Protein AF-A0AAU4KCE9-F1 (afdb_monomer_lite)

Radius of gyration: 29.29 Å; chains: 1; bounding box: 56×35×70 Å

pLDDT: mean 81.63, std 15.61, range [40.91, 97.0]

Sequen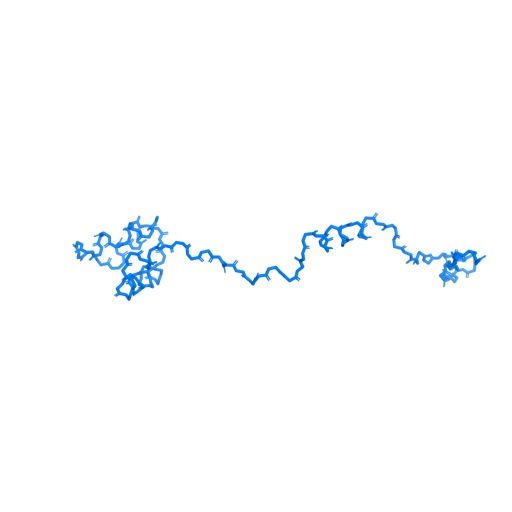ce (94 aa):
MRARIVEPSRAGRQVPAIADEVGCSRKTVRRRLHRFNRSGLEGLEDLGGQGGKRRITEAERSRIIALVKQVPPGRLEVQPGGDLWAAAESGPAA

Structure (mmCIF, N/CA/C/O backbone):
data_AF-A0AAU4KCE9-F1
#
_entry.id   AF-A0AAU4KCE9-F1
#
loop_
_atom_site.group_PDB
_atom_site.id
_atom_site.type_symbol
_atom_site.label_atom_id
_atom_site.label_alt_id
_atom_site.label_comp_id
_atom_site.label_asym_id
_atom_site.label_entity_id
_atom_site.label_seq_id
_atom_site.pdbx_PDB_ins_code
_atom_site.Cartn_x
_atom_site.Cartn_y
_atom_site.Cartn_z
_atom_site.occupancy
_atom_site.B_iso_or_equiv
_atom_site.auth_seq_id
_atom_site.auth_comp_id
_atom_site.auth_asym_id
_atom_site.auth_atom_id
_atom_site.pdbx_PDB_model_num
ATOM 1 N N . MET A 1 1 ? -9.719 3.569 0.773 1.00 60.38 1 MET A N 1
ATOM 2 C CA . MET A 1 1 ? -9.767 2.221 1.404 1.00 60.38 1 MET A CA 1
ATOM 3 C C . MET A 1 1 ? -9.206 2.181 2.833 1.00 60.38 1 MET A C 1
ATOM 5 O O . MET A 1 1 ? -9.755 1.458 3.648 1.00 60.38 1 MET A O 1
ATOM 9 N N . ARG A 1 2 ? -8.116 2.895 3.167 1.00 66.88 2 ARG A N 1
ATOM 10 C CA . ARG A 1 2 ? -7.454 2.785 4.488 1.00 66.88 2 ARG A CA 1
ATOM 11 C C . ARG A 1 2 ? -8.264 3.387 5.647 1.00 66.88 2 ARG A C 1
ATOM 13 O O . ARG A 1 2 ? -8.399 2.723 6.665 1.00 66.88 2 ARG A O 1
ATOM 20 N N . ALA A 1 3 ? -8.904 4.542 5.443 1.00 76.75 3 ALA A N 1
ATOM 21 C CA . ALA A 1 3 ? -9.833 5.128 6.419 1.00 76.75 3 ALA A CA 1
ATOM 22 C C . ALA A 1 3 ? -11.052 4.226 6.718 1.00 76.75 3 ALA A C 1
ATOM 24 O O . ALA A 1 3 ? -11.484 4.134 7.861 1.00 76.75 3 ALA A O 1
ATOM 25 N N . ARG A 1 4 ? -11.531 3.460 5.721 1.00 85.56 4 ARG A N 1
ATOM 26 C CA . ARG A 1 4 ? -12.658 2.514 5.873 1.00 85.56 4 ARG A CA 1
ATOM 27 C C . ARG A 1 4 ? -12.371 1.351 6.835 1.00 85.56 4 ARG A C 1
ATOM 29 O O . ARG A 1 4 ? -13.294 0.653 7.215 1.00 85.56 4 ARG A O 1
ATOM 36 N N . ILE A 1 5 ? -11.109 1.127 7.212 1.00 92.00 5 ILE A N 1
ATOM 37 C CA . ILE A 1 5 ? -10.714 0.104 8.194 1.00 92.00 5 ILE A CA 1
ATOM 38 C C . ILE A 1 5 ? -10.635 0.685 9.612 1.00 92.00 5 ILE A C 1
ATOM 40 O O . ILE A 1 5 ? -10.946 -0.013 10.575 1.00 92.00 5 ILE A O 1
ATOM 44 N N . VAL A 1 6 ? -10.216 1.946 9.747 1.00 91.06 6 VAL A N 1
ATOM 45 C CA . VAL A 1 6 ? -10.015 2.589 11.054 1.00 91.06 6 VAL A CA 1
ATOM 46 C C . VAL A 1 6 ? -11.350 2.924 11.711 1.00 91.06 6 VAL A C 1
ATOM 48 O O . VAL A 1 6 ? -11.521 2.633 12.890 1.00 91.06 6 VAL A O 1
ATOM 51 N N . GLU A 1 7 ? -12.311 3.456 10.950 1.00 92.00 7 GLU A N 1
ATOM 52 C CA . GLU A 1 7 ? -13.603 3.889 11.501 1.00 92.00 7 GLU A CA 1
ATOM 53 C C . GLU A 1 7 ? -14.385 2.738 12.175 1.00 92.00 7 GLU A C 1
ATOM 55 O O . GLU A 1 7 ? -14.708 2.848 13.360 1.00 92.00 7 GLU A O 1
ATOM 60 N N . PRO A 1 8 ? -14.590 1.567 11.529 1.00 92.19 8 PRO A N 1
ATOM 61 C CA . PRO A 1 8 ? -15.233 0.422 12.178 1.00 92.19 8 PRO A CA 1
ATOM 62 C C . PRO A 1 8 ? -14.459 -0.106 13.389 1.00 92.19 8 PRO A C 1
ATOM 64 O O . PRO A 1 8 ? -15.063 -0.557 14.359 1.00 92.19 8 PRO A O 1
ATOM 67 N N . SER A 1 9 ? -13.124 -0.060 13.337 1.00 92.50 9 SER A N 1
ATOM 68 C CA . SER A 1 9 ? -12.276 -0.507 14.442 1.00 92.50 9 SER A CA 1
ATOM 69 C C . SER A 1 9 ? -12.406 0.411 15.655 1.00 92.50 9 SER A C 1
ATOM 71 O O . SER A 1 9 ? -12.398 -0.082 16.779 1.00 92.50 9 SER A O 1
ATOM 73 N N . ARG A 1 10 ? -12.541 1.727 15.445 1.00 90.44 10 ARG A N 1
ATOM 74 C CA . ARG A 1 10 ? -12.793 2.699 16.517 1.00 90.44 10 ARG A CA 1
ATOM 75 C C . ARG A 1 10 ? -14.171 2.494 17.144 1.00 90.44 10 ARG A C 1
ATOM 77 O O . ARG A 1 10 ? -14.310 2.633 18.352 1.00 90.44 10 ARG A O 1
ATOM 84 N N . ALA A 1 11 ? -15.150 2.080 16.341 1.00 93.56 11 ALA A N 1
ATOM 85 C CA . ALA A 1 11 ? -16.473 1.659 16.799 1.00 93.56 11 ALA A CA 1
ATOM 86 C C . ALA A 1 11 ? -16.496 0.256 17.456 1.00 93.56 11 ALA A C 1
ATOM 88 O O . ALA A 1 11 ? -17.569 -0.272 17.733 1.00 93.56 11 ALA A O 1
ATOM 89 N N . GLY A 1 12 ? -15.337 -0.376 17.687 1.00 94.69 12 GLY A N 1
ATOM 90 C CA . GLY A 1 12 ? -15.227 -1.658 18.392 1.00 94.69 12 GLY A CA 1
ATOM 91 C C . GLY A 1 12 ? -15.487 -2.905 17.538 1.00 94.69 12 GLY A C 1
ATOM 92 O O . GLY A 1 12 ? -15.564 -4.009 18.079 1.00 94.69 12 GLY A O 1
ATOM 93 N N . ARG A 1 13 ? -15.607 -2.783 16.208 1.00 96.00 13 ARG A N 1
ATOM 94 C CA . ARG A 1 13 ? -15.818 -3.952 15.339 1.00 96.00 13 ARG A CA 1
ATOM 95 C C . ARG A 1 13 ? -14.569 -4.832 15.266 1.00 96.00 13 ARG A C 1
ATOM 97 O O . ARG A 1 13 ? -13.437 -4.352 15.226 1.00 96.00 13 ARG A O 1
ATOM 104 N N . GLN A 1 14 ? -14.779 -6.149 15.218 1.00 96.44 14 GLN A N 1
ATOM 105 C CA . GLN A 1 14 ? -13.680 -7.111 15.160 1.00 96.44 14 GLN A CA 1
ATOM 106 C C . GLN A 1 14 ? -13.047 -7.187 13.764 1.00 96.44 14 GLN A C 1
ATOM 108 O O . GLN A 1 14 ? -13.716 -7.071 12.739 1.00 96.44 14 GLN A O 1
ATOM 113 N N . VAL A 1 15 ? -11.745 -7.486 13.727 1.00 95.69 15 VAL A N 1
ATOM 114 C CA . VAL A 1 15 ? -10.945 -7.605 12.494 1.00 95.69 15 VAL A CA 1
ATOM 115 C C . VAL A 1 15 ? -11.561 -8.515 11.416 1.00 95.69 15 VAL A C 1
ATOM 117 O O . VAL A 1 15 ? -11.474 -8.130 10.252 1.00 95.69 15 VAL A O 1
ATOM 120 N N . PRO A 1 16 ? -12.148 -9.693 11.725 1.00 97.00 16 PRO A N 1
ATOM 121 C CA . PRO A 1 16 ? -12.798 -10.521 10.708 1.00 97.00 16 PRO A CA 1
ATOM 122 C C . PRO A 1 16 ? -13.959 -9.800 10.014 1.00 97.00 16 PRO A C 1
ATOM 124 O O . PRO A 1 16 ? -13.945 -9.701 8.796 1.00 97.00 16 PRO A O 1
ATOM 127 N N . ALA A 1 17 ? -14.872 -9.192 10.776 1.00 96.25 17 ALA A N 1
ATOM 128 C CA . ALA A 1 17 ? -16.012 -8.464 10.218 1.00 96.25 17 ALA A CA 1
ATOM 129 C C . ALA A 1 17 ? -15.573 -7.286 9.332 1.00 96.25 17 ALA A C 1
ATOM 131 O O . ALA A 1 17 ? -16.107 -7.083 8.247 1.00 96.25 17 ALA A O 1
ATOM 132 N N . ILE A 1 18 ? -14.546 -6.543 9.759 1.00 95.69 18 ILE A N 1
ATOM 133 C CA . ILE A 1 18 ? -13.985 -5.433 8.972 1.00 95.69 18 ILE A CA 1
ATOM 134 C C . ILE A 1 18 ? -13.340 -5.943 7.676 1.00 95.69 18 ILE A C 1
ATOM 136 O O . ILE A 1 18 ? -13.423 -5.294 6.635 1.00 95.69 18 ILE A O 1
ATOM 140 N N . ALA A 1 19 ? -12.659 -7.089 7.735 1.00 96.12 19 ALA A N 1
ATOM 141 C CA . ALA A 1 19 ? -12.018 -7.702 6.577 1.00 96.12 19 ALA A CA 1
ATOM 142 C C . ALA A 1 19 ? -13.050 -8.111 5.517 1.00 96.12 19 ALA A C 1
ATOM 144 O O . ALA A 1 19 ? -12.845 -7.811 4.339 1.00 96.12 19 ALA A O 1
ATOM 145 N N . ASP A 1 20 ? -14.153 -8.717 5.957 1.00 96.12 20 ASP A N 1
ATOM 146 C CA . ASP A 1 20 ? -15.250 -9.157 5.095 1.00 96.12 20 ASP A CA 1
ATOM 147 C C . ASP A 1 20 ? -15.977 -7.949 4.470 1.00 96.12 20 ASP A C 1
ATOM 149 O O . ASP A 1 20 ? -16.165 -7.909 3.257 1.00 96.12 20 ASP A O 1
ATOM 153 N N . GLU A 1 21 ? -16.269 -6.903 5.255 1.00 94.12 21 GLU A N 1
ATOM 154 C CA . GLU A 1 21 ? -16.905 -5.662 4.772 1.00 94.12 21 GLU A CA 1
ATOM 155 C C . GLU A 1 21 ? -16.045 -4.903 3.750 1.00 94.12 21 GLU A C 1
ATOM 157 O O . GLU A 1 21 ? -16.545 -4.376 2.757 1.00 94.12 21 GLU A O 1
ATOM 162 N N . VAL A 1 22 ? -14.732 -4.824 3.982 1.00 91.50 22 VAL A N 1
ATOM 163 C CA . VAL A 1 22 ? -13.807 -4.074 3.116 1.00 91.50 22 VAL A CA 1
ATOM 164 C C . VAL A 1 22 ? -13.310 -4.924 1.932 1.00 91.50 22 VAL A C 1
ATOM 166 O O . VAL A 1 22 ? -12.669 -4.387 1.025 1.00 91.50 22 VAL A O 1
ATOM 169 N N . GLY A 1 23 ? -13.583 -6.233 1.924 1.00 93.81 23 GLY A N 1
ATOM 170 C CA . GLY A 1 23 ? -13.131 -7.158 0.883 1.00 93.81 23 GLY A CA 1
ATOM 171 C C . GLY A 1 23 ? -11.610 -7.331 0.861 1.00 93.81 23 GLY A C 1
ATOM 172 O O . GLY A 1 23 ? -10.983 -7.303 -0.197 1.00 93.81 23 GLY A O 1
ATOM 173 N N . CYS A 1 24 ? -10.968 -7.438 2.029 1.00 92.19 24 CYS A N 1
ATOM 174 C CA . CYS A 1 24 ? -9.515 -7.595 2.118 1.00 92.19 24 CYS A CA 1
ATOM 175 C C . CYS A 1 24 ? -9.098 -8.619 3.174 1.00 92.19 24 CYS A C 1
ATOM 177 O O . CYS A 1 24 ? -9.869 -8.989 4.045 1.00 92.19 24 CYS A O 1
ATOM 179 N N . SER A 1 25 ? -7.844 -9.080 3.135 1.00 94.88 25 SER A N 1
ATOM 180 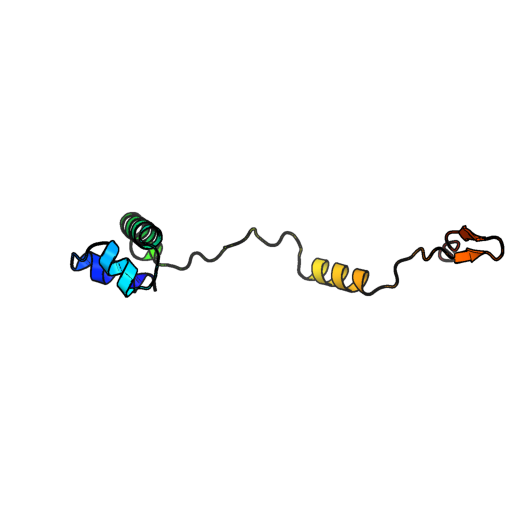C CA . SER A 1 25 ? -7.386 -10.062 4.125 1.00 94.88 25 SER A CA 1
ATOM 181 C C . SER A 1 25 ? -7.350 -9.486 5.552 1.00 94.88 25 SER A C 1
ATOM 183 O O . SER A 1 25 ? -6.926 -8.346 5.775 1.00 94.88 25 SER A O 1
ATOM 185 N N . ARG A 1 26 ? -7.653 -10.323 6.554 1.00 96.44 26 ARG A N 1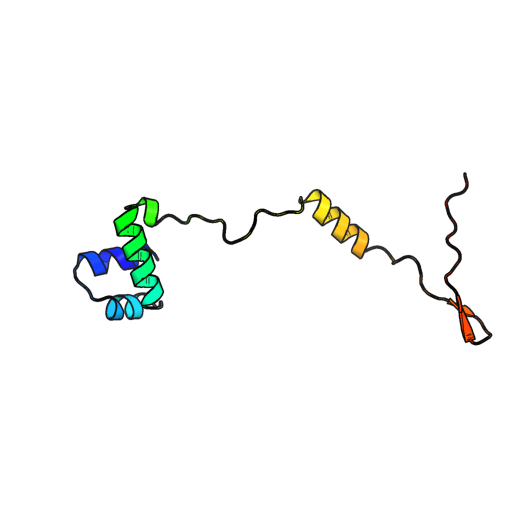
ATOM 186 C CA . ARG A 1 26 ? -7.495 -9.994 7.990 1.00 96.44 26 ARG A CA 1
ATOM 187 C C . ARG A 1 26 ? -6.082 -9.493 8.324 1.00 96.44 26 ARG A C 1
ATOM 189 O O . ARG A 1 26 ? -5.902 -8.617 9.167 1.00 96.44 26 ARG A O 1
ATOM 196 N N . LYS A 1 27 ? -5.062 -10.018 7.633 1.00 96.62 27 LYS A N 1
ATOM 197 C CA . LYS A 1 27 ? -3.659 -9.588 7.762 1.00 96.62 27 LYS A CA 1
ATOM 198 C C . LYS A 1 27 ? -3.470 -8.134 7.321 1.00 96.62 27 LYS A C 1
ATOM 200 O O . LYS A 1 27 ? -2.758 -7.384 7.988 1.00 96.62 27 LYS A O 1
ATOM 205 N N . THR A 1 28 ? -4.117 -7.727 6.230 1.00 93.44 28 THR A N 1
ATOM 206 C CA . THR A 1 28 ? -4.102 -6.344 5.733 1.00 93.44 28 THR A CA 1
ATOM 207 C C . THR A 1 28 ? -4.747 -5.394 6.735 1.00 93.44 28 THR A C 1
ATOM 209 O O . THR A 1 28 ? -4.170 -4.345 7.018 1.00 93.44 28 THR A O 1
ATOM 212 N N . VAL A 1 29 ? -5.891 -5.779 7.311 1.00 94.75 29 VAL A N 1
ATOM 213 C CA . VAL A 1 29 ? -6.569 -5.007 8.364 1.00 94.75 29 VAL A CA 1
ATOM 214 C C . VAL A 1 29 ? -5.637 -4.788 9.558 1.00 94.75 29 VAL A C 1
ATOM 216 O O . VAL A 1 29 ? -5.351 -3.642 9.895 1.00 94.75 29 VAL A O 1
ATOM 219 N N . ARG A 1 30 ? -5.060 -5.859 10.127 1.00 95.38 30 ARG A N 1
ATOM 220 C CA . ARG A 1 30 ? -4.128 -5.760 11.271 1.00 95.38 30 ARG A CA 1
ATOM 221 C C . ARG A 1 30 ? -2.926 -4.864 10.979 1.00 95.38 30 ARG A C 1
ATOM 223 O O . ARG A 1 30 ? -2.598 -4.003 11.787 1.00 95.38 30 ARG A O 1
ATOM 230 N N . ARG A 1 31 ? -2.281 -5.031 9.818 1.00 93.75 31 ARG A N 1
ATOM 231 C CA . ARG A 1 31 ? -1.130 -4.197 9.421 1.00 93.75 31 ARG A CA 1
ATOM 232 C C . ARG A 1 31 ? -1.498 -2.720 9.325 1.00 93.75 31 ARG A C 1
ATOM 234 O O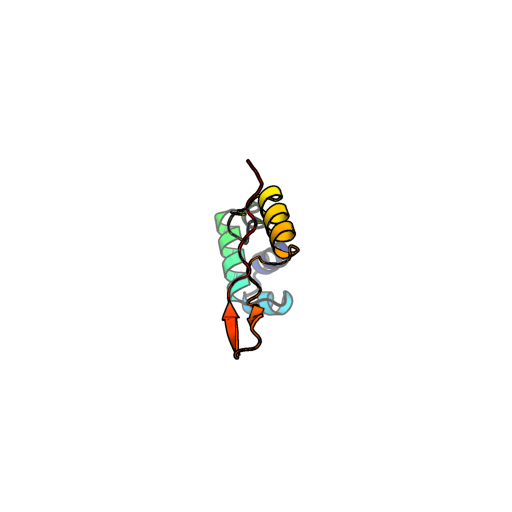 . ARG A 1 31 ? -0.711 -1.877 9.741 1.00 93.75 31 ARG A O 1
ATOM 241 N N . ARG A 1 32 ? -2.671 -2.407 8.767 1.00 91.56 32 ARG A N 1
ATOM 242 C CA . ARG A 1 32 ? -3.142 -1.023 8.630 1.00 91.56 32 ARG A CA 1
ATOM 243 C C . ARG A 1 32 ? -3.477 -0.405 9.982 1.00 91.56 32 ARG A C 1
ATOM 245 O O . ARG A 1 32 ? -3.035 0.709 10.228 1.00 91.56 32 ARG A O 1
ATOM 252 N N . LEU A 1 33 ? -4.163 -1.135 10.864 1.00 94.06 33 LEU A N 1
ATOM 253 C CA . LEU A 1 33 ? -4.441 -0.671 12.227 1.00 94.06 33 LEU A CA 1
ATOM 254 C C . LEU A 1 33 ? -3.152 -0.447 13.021 1.00 94.06 33 LEU A C 1
ATOM 256 O O . LEU A 1 33 ? -2.990 0.595 13.637 1.00 94.06 33 LEU A O 1
ATOM 260 N N . HIS A 1 34 ? -2.192 -1.371 12.944 1.00 94.50 34 HIS A N 1
ATOM 261 C CA . HIS A 1 34 ? -0.907 -1.202 13.621 1.00 94.50 34 HIS A CA 1
ATOM 262 C C . HIS A 1 34 ? -0.134 0.020 13.103 1.00 94.50 34 HIS A C 1
ATOM 264 O O . HIS A 1 34 ? 0.423 0.781 13.889 1.00 94.50 34 HIS A O 1
ATOM 270 N N . ARG A 1 35 ? -0.140 0.247 11.783 1.00 92.31 35 ARG A N 1
ATOM 271 C CA . ARG A 1 35 ? 0.464 1.440 11.181 1.00 92.31 35 ARG A CA 1
ATOM 272 C C . ARG A 1 35 ? -0.229 2.725 11.645 1.00 92.31 35 ARG A C 1
ATOM 274 O O . ARG A 1 35 ? 0.463 3.670 12.001 1.00 92.31 35 ARG A O 1
ATOM 281 N N . PHE A 1 36 ? -1.560 2.749 11.666 1.00 92.25 36 PHE A N 1
ATOM 282 C CA . PHE A 1 36 ? -2.327 3.886 12.175 1.00 92.25 36 PHE A CA 1
ATOM 283 C C . PHE A 1 36 ? -2.027 4.151 13.655 1.00 92.25 36 PHE A C 1
ATOM 285 O O . PHE A 1 36 ? -1.742 5.279 14.025 1.00 92.25 36 PHE A O 1
ATOM 292 N N . ASN A 1 37 ? -1.984 3.118 14.496 1.00 92.94 37 ASN A N 1
ATOM 293 C CA . ASN A 1 37 ? -1.663 3.283 15.916 1.00 92.94 37 ASN A CA 1
ATOM 294 C C . ASN A 1 37 ? -0.238 3.812 16.141 1.00 92.94 37 ASN A C 1
ATOM 296 O O . ASN A 1 37 ? 0.008 4.501 17.123 1.00 92.94 37 ASN A O 1
ATOM 300 N N . ARG A 1 38 ? 0.700 3.490 15.242 1.00 94.75 38 ARG A N 1
ATOM 301 C CA . ARG A 1 38 ? 2.090 3.954 15.317 1.00 94.75 38 ARG A CA 1
ATOM 302 C C . ARG A 1 38 ? 2.282 5.385 14.800 1.00 94.75 38 ARG A C 1
ATOM 304 O O . ARG A 1 38 ? 3.100 6.105 15.356 1.00 94.75 38 ARG A O 1
ATOM 311 N N . SER A 1 39 ? 1.597 5.762 13.722 1.00 92.12 39 SER A N 1
ATOM 312 C CA . SER A 1 39 ? 1.893 6.985 12.949 1.00 92.12 39 SER A CA 1
ATOM 313 C C . SER A 1 39 ? 0.683 7.909 12.760 1.00 92.12 39 SER A C 1
ATOM 315 O O . SER A 1 39 ? 0.755 8.883 12.022 1.00 92.12 39 SER A O 1
ATOM 317 N N . GLY A 1 40 ? -0.460 7.604 13.374 1.00 91.00 40 GLY A N 1
ATOM 318 C CA . GLY A 1 40 ? -1.694 8.374 13.230 1.00 91.00 40 GLY A CA 1
ATOM 319 C C . GLY A 1 40 ? -2.151 8.500 11.775 1.00 91.00 40 GLY A C 1
ATOM 320 O O . GLY A 1 40 ? -2.149 7.528 11.012 1.00 91.00 40 GLY A O 1
ATOM 321 N N . LEU A 1 41 ? -2.546 9.717 11.392 1.00 89.00 41 LEU A N 1
ATOM 322 C CA . LEU A 1 41 ? -3.035 10.039 10.047 1.00 89.00 41 LEU A CA 1
ATOM 323 C C . LEU A 1 41 ? -1.972 9.835 8.959 1.00 89.00 41 LEU A C 1
ATOM 325 O O . LEU A 1 41 ? -2.315 9.330 7.892 1.00 89.00 41 LEU A O 1
ATOM 329 N N . GLU A 1 42 ? -0.697 10.107 9.247 1.00 86.50 42 GLU A N 1
ATOM 330 C CA . GLU A 1 42 ? 0.426 9.844 8.329 1.00 86.50 42 GLU A CA 1
ATOM 331 C C . GLU A 1 42 ? 0.503 8.347 7.971 1.00 86.50 42 GLU A C 1
ATOM 333 O O . GLU A 1 42 ? 0.771 7.944 6.840 1.00 86.50 42 GLU A O 1
ATOM 338 N N . GLY A 1 43 ? 0.125 7.479 8.916 1.00 86.56 43 GLY A N 1
ATOM 339 C CA . GLY A 1 43 ? 0.009 6.039 8.696 1.00 86.56 43 GLY A CA 1
ATOM 340 C C . GLY A 1 43 ? -1.052 5.625 7.663 1.00 86.56 43 GLY A C 1
ATOM 341 O O . GLY A 1 43 ? -1.052 4.470 7.217 1.00 86.56 43 GLY A O 1
ATOM 342 N N . LEU A 1 44 ? -1.958 6.522 7.268 1.00 85.19 44 LEU A N 1
ATOM 343 C CA . LEU A 1 44 ? -2.977 6.273 6.243 1.00 85.19 44 LEU A CA 1
ATOM 344 C C . LEU A 1 44 ? -2.546 6.722 4.846 1.00 85.19 44 LEU A C 1
ATOM 346 O O . LEU A 1 44 ? -3.152 6.272 3.863 1.00 85.19 44 LEU A O 1
ATOM 350 N N . GLU A 1 45 ? -1.504 7.541 4.743 1.00 83.62 45 GLU A N 1
ATOM 351 C CA . GLU A 1 45 ? -1.019 8.069 3.474 1.00 83.62 45 GLU A CA 1
ATOM 352 C C . GLU A 1 45 ? -0.534 6.965 2.537 1.00 83.62 45 GLU A C 1
ATOM 354 O O . GLU A 1 45 ? -0.108 5.873 2.944 1.00 83.62 45 GLU A O 1
ATOM 359 N N . ASP A 1 46 ? -0.661 7.226 1.234 1.00 79.44 46 ASP A N 1
ATOM 360 C CA . ASP A 1 46 ? -0.037 6.384 0.228 1.00 79.44 46 ASP A CA 1
ATOM 361 C C . ASP A 1 46 ? 1.424 6.753 0.098 1.00 79.44 46 ASP A C 1
ATOM 363 O O . ASP A 1 46 ? 1.775 7.705 -0.581 1.00 79.44 46 ASP A O 1
ATOM 367 N N . LEU A 1 47 ? 2.272 5.960 0.753 1.00 71.56 47 LEU A N 1
ATOM 368 C CA . LEU A 1 47 ? 3.719 6.169 0.742 1.00 71.56 47 LEU A CA 1
ATOM 369 C C . LEU A 1 47 ? 4.347 5.999 -0.653 1.00 71.56 47 LEU A C 1
ATOM 371 O O . LEU A 1 47 ? 5.556 6.163 -0.792 1.00 71.56 47 LEU A O 1
ATOM 375 N N . GLY A 1 48 ? 3.554 5.651 -1.677 1.00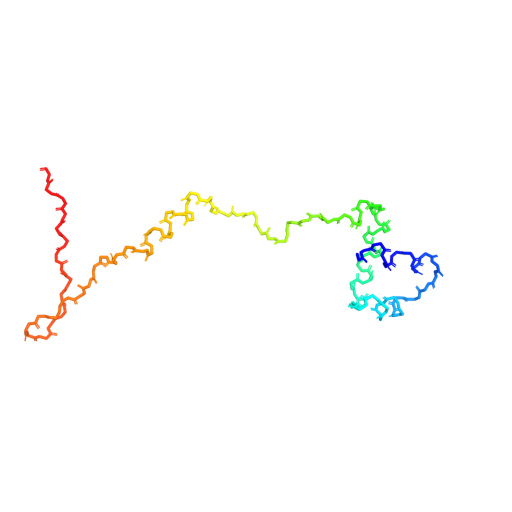 69.81 48 GLY A N 1
ATOM 376 C CA . GLY A 1 48 ? 4.041 5.393 -3.025 1.00 69.81 48 GLY A CA 1
ATOM 377 C C . GLY A 1 48 ? 5.185 4.374 -3.022 1.00 69.81 48 GLY A C 1
ATOM 378 O O . GLY A 1 48 ? 5.329 3.569 -2.101 1.00 69.81 48 GLY A O 1
ATOM 379 N N . GLY A 1 49 ? 6.007 4.384 -4.069 1.00 64.44 49 GLY A N 1
ATOM 380 C CA . GLY A 1 49 ? 7.313 3.717 -4.029 1.00 64.44 49 GLY A CA 1
ATOM 381 C C . GLY A 1 49 ? 7.291 2.186 -3.990 1.00 64.44 49 GLY A C 1
ATOM 382 O O . GLY A 1 49 ? 8.239 1.579 -3.496 1.00 64.44 49 GLY A O 1
ATOM 383 N N . GLN A 1 50 ? 6.248 1.533 -4.514 1.00 63.41 50 GLN A N 1
ATOM 384 C CA . GLN A 1 50 ? 6.305 0.086 -4.741 1.00 63.41 50 GLN A CA 1
ATOM 385 C C . GLN A 1 50 ? 7.200 -0.210 -5.947 1.00 63.41 50 GLN A C 1
ATOM 387 O O . GLN A 1 50 ? 6.741 -0.357 -7.074 1.00 63.41 50 GLN A O 1
ATOM 392 N N . GLY A 1 51 ? 8.504 -0.226 -5.699 1.00 76.50 51 GLY A N 1
ATOM 393 C CA . GLY A 1 51 ? 9.529 -0.518 -6.688 1.00 76.50 51 GLY A CA 1
ATOM 394 C C . GLY A 1 51 ? 10.842 0.163 -6.334 1.00 76.50 51 GLY A C 1
ATOM 395 O O . GLY A 1 51 ? 10.861 1.257 -5.771 1.00 76.50 51 GLY A O 1
ATOM 396 N N . GLY A 1 52 ? 11.958 -0.481 -6.675 1.00 79.69 52 GLY A N 1
ATOM 397 C CA . GLY A 1 52 ? 13.246 0.203 -6.661 1.00 79.69 52 GLY A CA 1
ATOM 398 C C . GLY A 1 52 ? 13.188 1.435 -7.566 1.00 79.69 52 GLY A C 1
ATOM 399 O O . GLY A 1 52 ? 12.523 1.415 -8.606 1.00 79.69 52 GLY A O 1
ATOM 400 N N . LYS A 1 53 ? 13.886 2.510 -7.178 1.00 82.19 53 LYS A N 1
ATOM 401 C CA . LYS A 1 53 ? 14.075 3.668 -8.064 1.00 82.19 53 LYS A CA 1
ATOM 402 C C . LYS A 1 53 ? 14.588 3.163 -9.415 1.00 82.19 53 LYS A C 1
ATOM 404 O O . LYS A 1 53 ? 15.424 2.256 -9.455 1.00 82.19 53 LYS A O 1
ATOM 409 N N . ARG A 1 54 ? 14.072 3.721 -10.515 1.00 82.56 54 ARG A N 1
ATOM 410 C CA . ARG A 1 54 ? 14.503 3.333 -11.865 1.00 82.56 54 ARG A CA 1
ATOM 411 C C . ARG A 1 54 ? 16.029 3.436 -11.945 1.00 82.56 54 ARG A C 1
ATOM 413 O O . ARG A 1 54 ? 16.584 4.489 -11.649 1.00 82.56 54 ARG A O 1
ATOM 420 N N . ARG A 1 55 ? 16.688 2.333 -12.315 1.00 90.94 55 ARG A N 1
ATOM 421 C CA . ARG A 1 55 ? 18.149 2.297 -12.512 1.00 90.94 55 ARG A CA 1
ATOM 422 C C . ARG A 1 55 ? 18.560 2.914 -13.845 1.00 90.94 55 ARG A C 1
ATOM 424 O O . ARG A 1 55 ? 19.671 3.405 -13.949 1.00 90.94 55 ARG A O 1
ATOM 431 N N . ILE A 1 56 ? 17.658 2.874 -14.825 1.00 92.06 56 ILE A N 1
ATOM 432 C CA . ILE A 1 56 ? 17.841 3.482 -16.140 1.00 92.06 56 ILE A CA 1
ATOM 433 C C . ILE A 1 56 ? 17.002 4.752 -16.248 1.00 92.06 56 ILE A C 1
ATOM 435 O O . ILE A 1 56 ? 15.832 4.793 -15.850 1.00 92.06 56 ILE A O 1
ATOM 439 N N . THR A 1 57 ? 17.616 5.785 -16.799 1.00 93.38 57 THR A N 1
ATOM 440 C CA . THR A 1 57 ? 16.970 7.028 -17.208 1.00 93.38 57 THR A CA 1
ATOM 441 C C . THR A 1 57 ? 16.056 6.791 -18.413 1.00 93.38 57 THR A C 1
ATOM 443 O O . THR A 1 57 ? 16.174 5.794 -19.133 1.00 93.38 57 THR A O 1
ATOM 446 N N . GLU A 1 58 ? 15.146 7.729 -18.682 1.00 93.62 58 GLU A N 1
ATOM 447 C CA . GLU A 1 58 ? 14.291 7.648 -19.876 1.00 93.62 58 GLU A CA 1
ATOM 448 C C . GLU A 1 58 ? 15.114 7.745 -21.177 1.00 93.62 58 GLU A C 1
ATOM 450 O O . GLU A 1 58 ? 14.791 7.096 -22.173 1.00 93.62 58 GLU A O 1
ATOM 455 N N . ALA A 1 59 ? 16.230 8.482 -21.155 1.00 93.50 59 ALA A N 1
ATOM 456 C CA . ALA A 1 59 ? 17.162 8.572 -22.278 1.00 93.50 59 ALA A CA 1
ATOM 457 C C . ALA A 1 59 ? 17.851 7.226 -22.571 1.00 93.50 59 ALA A C 1
ATOM 459 O O . ALA A 1 59 ? 17.963 6.817 -23.725 1.00 93.50 59 ALA A O 1
ATOM 460 N N . GLU A 1 60 ? 18.288 6.499 -21.540 1.00 95.38 60 GLU A N 1
ATOM 461 C CA . GLU A 1 60 ? 18.850 5.146 -21.687 1.00 95.38 60 GLU A CA 1
ATOM 462 C C . GLU A 1 60 ? 17.810 4.149 -22.179 1.00 95.38 60 GLU A C 1
ATOM 464 O O . GLU A 1 60 ? 18.082 3.381 -23.099 1.00 95.38 60 GLU A O 1
ATOM 469 N N . ARG A 1 61 ? 16.593 4.205 -21.633 1.00 94.50 61 ARG A N 1
ATOM 470 C CA . ARG A 1 61 ? 15.477 3.387 -22.112 1.00 94.50 61 ARG A CA 1
ATOM 471 C C . ARG A 1 61 ? 15.206 3.627 -23.599 1.00 94.50 61 ARG A C 1
ATOM 473 O O . ARG A 1 61 ? 15.036 2.669 -24.350 1.00 94.50 61 ARG A O 1
ATOM 480 N N . SER A 1 62 ? 15.214 4.886 -24.030 1.00 94.12 62 SER A N 1
ATOM 481 C CA . SER A 1 62 ? 15.011 5.260 -25.433 1.00 94.12 62 SER A CA 1
ATOM 482 C C . SER A 1 62 ? 16.132 4.732 -26.334 1.00 94.12 62 SER A C 1
ATOM 484 O O . SER A 1 62 ? 15.849 4.204 -27.408 1.00 94.12 62 SER A O 1
ATOM 486 N N . ARG A 1 63 ? 17.390 4.784 -25.871 1.00 94.69 63 ARG A N 1
ATOM 487 C CA . ARG A 1 63 ? 18.541 4.186 -26.571 1.00 94.69 63 ARG A CA 1
ATOM 488 C C . ARG A 1 63 ? 18.414 2.670 -26.713 1.00 94.69 63 ARG A C 1
ATOM 490 O O . ARG A 1 63 ? 18.636 2.157 -27.803 1.00 94.69 63 ARG A O 1
ATOM 497 N N . ILE A 1 64 ? 18.003 1.965 -25.658 1.00 92.31 64 ILE A N 1
ATOM 498 C CA . ILE A 1 64 ? 17.775 0.510 -25.707 1.00 92.31 64 ILE A CA 1
ATOM 499 C C . ILE A 1 64 ? 16.677 0.176 -26.722 1.00 92.31 64 ILE A C 1
ATOM 501 O O . ILE A 1 64 ? 16.854 -0.715 -27.545 1.00 92.31 64 ILE A O 1
ATOM 505 N N . ILE A 1 65 ? 15.560 0.911 -26.710 1.00 93.94 65 ILE A N 1
ATOM 506 C CA . ILE A 1 65 ? 14.470 0.705 -27.676 1.00 93.94 65 ILE A CA 1
ATOM 507 C C . ILE A 1 65 ? 14.957 0.944 -29.111 1.00 93.94 65 ILE A C 1
ATOM 509 O O . ILE A 1 65 ? 14.602 0.177 -30.003 1.00 93.94 65 ILE A O 1
ATOM 513 N N . ALA A 1 66 ? 15.762 1.984 -29.345 1.00 93.31 66 ALA A N 1
ATOM 514 C CA . ALA A 1 66 ? 16.335 2.257 -30.659 1.00 93.31 66 ALA A CA 1
ATOM 515 C C . ALA A 1 66 ? 17.285 1.138 -31.114 1.00 93.31 66 ALA A C 1
ATOM 517 O O . ALA A 1 66 ? 17.179 0.702 -32.255 1.00 93.31 66 ALA A O 1
ATOM 518 N N . LEU A 1 67 ? 18.143 0.633 -30.221 1.00 89.12 67 LEU A N 1
ATOM 519 C CA . LEU A 1 67 ? 19.054 -0.480 -30.502 1.00 89.12 67 LEU A CA 1
ATOM 520 C C . LEU A 1 67 ? 18.292 -1.757 -30.878 1.00 89.12 67 LEU A C 1
ATOM 522 O O . LEU A 1 67 ? 18.613 -2.391 -31.873 1.00 89.12 67 LEU A O 1
ATOM 526 N N . VAL A 1 68 ? 17.239 -2.101 -30.132 1.00 90.06 68 VAL A N 1
ATOM 527 C CA . VAL A 1 68 ? 16.400 -3.281 -30.416 1.00 90.06 68 VAL A CA 1
ATOM 528 C C . VAL A 1 68 ? 15.701 -3.180 -31.777 1.00 90.06 68 VAL A C 1
ATOM 530 O O . VAL A 1 68 ? 15.402 -4.199 -32.392 1.00 90.06 68 VAL A O 1
ATOM 533 N N . LYS A 1 69 ? 15.431 -1.963 -32.260 1.00 89.50 69 LYS A N 1
ATOM 534 C CA . LYS A 1 69 ? 14.827 -1.735 -33.581 1.00 89.50 69 LYS A CA 1
ATOM 535 C C . LYS A 1 69 ? 15.825 -1.818 -34.740 1.00 89.50 69 LYS A C 1
ATOM 537 O O . LYS A 1 69 ? 15.385 -1.807 -35.887 1.00 89.50 69 LYS A O 1
ATOM 542 N N . GLN A 1 70 ? 17.130 -1.851 -34.478 1.00 84.44 70 GLN A N 1
ATOM 543 C CA . GLN A 1 70 ? 18.142 -1.982 -35.526 1.00 84.44 70 GLN A CA 1
ATOM 544 C C . GLN A 1 70 ? 18.282 -3.443 -35.961 1.00 84.44 70 GLN A C 1
ATOM 546 O O . GLN A 1 70 ? 18.016 -4.366 -35.191 1.00 84.44 70 GLN A O 1
ATOM 551 N N . VAL A 1 71 ? 18.702 -3.655 -37.211 1.00 77.06 71 VAL A N 1
ATOM 552 C CA . VAL A 1 71 ? 19.066 -4.993 -37.687 1.00 77.06 71 VAL A CA 1
ATOM 553 C C . VAL A 1 71 ? 20.324 -5.416 -36.927 1.00 77.06 71 VAL A C 1
ATOM 555 O O . VAL A 1 71 ? 21.313 -4.682 -36.979 1.00 77.06 71 VAL A O 1
ATOM 558 N N . PRO A 1 72 ? 20.306 -6.546 -36.199 1.00 74.75 72 PRO A N 1
ATOM 559 C CA . PRO A 1 72 ? 21.478 -6.987 -35.465 1.00 74.75 72 PRO A CA 1
ATOM 560 C C . PRO A 1 72 ? 22.619 -7.257 -36.455 1.00 74.75 72 PRO A C 1
ATOM 562 O O . PRO A 1 72 ? 22.396 -7.956 -37.452 1.00 74.75 72 PRO A O 1
ATOM 565 N N . PRO A 1 73 ? 23.824 -6.717 -36.214 1.00 69.94 73 PRO A N 1
ATOM 566 C CA . PRO A 1 73 ? 24.985 -7.101 -36.998 1.00 69.94 73 PRO A CA 1
ATOM 567 C C . PRO A 1 73 ? 25.267 -8.595 -36.778 1.00 69.94 73 PRO A C 1
ATOM 569 O O . PRO A 1 73 ? 25.125 -9.105 -35.665 1.00 69.94 73 PRO A O 1
ATOM 572 N N . GLY A 1 74 ? 25.618 -9.306 -37.853 1.00 64.50 74 GLY A N 1
ATOM 573 C CA . GLY A 1 74 ? 25.974 -10.728 -37.793 1.00 64.50 74 GLY A CA 1
ATOM 574 C C . GLY A 1 74 ? 24.885 -11.716 -38.221 1.00 64.50 74 GLY A C 1
ATOM 575 O O . GLY A 1 74 ? 24.708 -12.754 -37.583 1.00 64.50 74 GLY A O 1
ATOM 576 N N . ARG A 1 75 ? 24.176 -11.464 -39.332 1.00 57.94 75 ARG A N 1
ATOM 577 C CA . ARG A 1 75 ? 23.507 -12.573 -40.033 1.00 57.94 75 ARG A CA 1
ATOM 578 C C . ARG A 1 75 ? 24.596 -13.468 -40.636 1.00 57.94 75 ARG A C 1
ATOM 580 O O . ARG A 1 75 ? 25.364 -13.008 -41.474 1.00 57.94 75 ARG A O 1
ATOM 587 N N . LEU A 1 76 ? 24.660 -14.726 -40.197 1.00 60.69 76 LEU A N 1
ATOM 588 C CA . LEU A 1 76 ? 25.504 -15.740 -40.829 1.00 60.69 76 LEU A CA 1
ATOM 589 C C . LEU A 1 76 ? 24.984 -15.988 -42.248 1.00 60.69 76 LEU A C 1
ATOM 591 O O . LEU A 1 76 ? 23.808 -16.319 -42.428 1.00 60.69 76 LEU A O 1
ATOM 595 N N . GLU A 1 77 ? 25.842 -15.804 -43.243 1.00 64.44 77 GLU A N 1
ATOM 596 C CA . GLU A 1 77 ? 25.537 -16.134 -44.631 1.00 64.44 77 GLU A CA 1
ATOM 597 C C . GLU A 1 77 ? 25.945 -17.585 -44.897 1.00 64.44 77 GLU A C 1
ATOM 599 O O . GLU A 1 77 ? 27.044 -18.016 -44.539 1.00 64.44 77 GLU A O 1
ATOM 604 N N . VAL A 1 78 ? 25.031 -18.355 -45.495 1.00 59.62 78 VAL A N 1
ATOM 605 C CA . VAL A 1 78 ? 25.297 -19.730 -45.932 1.00 59.62 78 VAL A CA 1
ATOM 606 C C . VAL A 1 78 ? 26.017 -19.646 -47.273 1.00 59.62 78 VAL A C 1
ATOM 608 O O . VAL A 1 78 ? 25.427 -19.208 -48.262 1.00 59.62 78 VAL A O 1
ATOM 611 N N . GLN A 1 79 ? 27.284 -20.057 -47.317 1.00 66.00 79 GLN A N 1
ATOM 612 C CA . GLN A 1 79 ? 28.013 -20.162 -48.578 1.00 66.00 79 GLN A CA 1
ATOM 613 C C . GLN A 1 79 ? 27.504 -21.355 -49.409 1.00 66.00 79 GLN A C 1
ATOM 615 O O . GLN A 1 79 ? 26.961 -22.309 -48.849 1.00 66.00 79 GLN A O 1
ATOM 620 N N . PRO A 1 80 ? 27.721 -21.368 -50.739 1.00 59.47 80 PRO A N 1
ATOM 621 C CA . PRO A 1 80 ? 27.298 -22.468 -51.615 1.00 59.47 80 PRO A CA 1
ATOM 622 C C . PRO A 1 80 ? 27.828 -23.856 -51.206 1.00 59.47 80 PRO A C 1
ATOM 624 O O . PRO A 1 80 ? 27.249 -24.864 -51.597 1.00 59.47 80 PRO A O 1
ATOM 627 N N . GLY A 1 81 ? 28.908 -23.910 -50.415 1.00 70.94 81 GLY A N 1
ATOM 628 C CA . GLY A 1 81 ? 29.477 -25.135 -49.838 1.00 70.94 81 GLY A CA 1
ATOM 629 C C . GLY A 1 81 ? 28.830 -25.614 -48.530 1.00 70.94 81 GLY A C 1
ATOM 630 O O . GLY A 1 81 ? 29.247 -26.639 -48.006 1.00 70.94 81 GLY A O 1
ATOM 631 N N . GLY A 1 82 ? 27.828 -24.905 -47.999 1.00 66.06 82 GLY A N 1
ATOM 632 C CA . GLY A 1 82 ? 27.131 -25.252 -46.752 1.00 66.06 82 GLY A CA 1
ATOM 633 C C . GLY A 1 82 ? 27.741 -24.663 -45.474 1.00 66.06 82 GLY A C 1
ATOM 634 O O . GLY A 1 82 ? 27.131 -24.771 -44.412 1.00 66.06 82 GLY A O 1
ATOM 635 N N . ASP A 1 83 ? 28.893 -23.998 -45.564 1.00 62.62 83 ASP A N 1
ATOM 636 C CA . ASP A 1 83 ? 29.543 -23.359 -44.418 1.00 62.62 83 ASP A CA 1
ATOM 637 C C . ASP A 1 83 ? 28.890 -22.013 -44.060 1.00 62.62 83 ASP A C 1
ATOM 639 O O . ASP A 1 83 ? 28.535 -21.219 -44.937 1.00 62.62 83 ASP A O 1
ATOM 643 N N . LEU A 1 84 ? 28.770 -21.736 -42.757 1.00 60.81 84 LEU A N 1
ATOM 644 C CA . LEU A 1 84 ? 28.243 -20.480 -42.211 1.00 60.81 84 LEU A CA 1
ATOM 645 C C . LEU A 1 84 ? 29.381 -19.497 -41.930 1.00 60.81 84 LEU A C 1
ATOM 647 O O . LEU A 1 84 ? 30.244 -19.776 -41.099 1.00 60.81 84 LEU A O 1
ATOM 651 N N . TRP A 1 85 ? 29.348 -18.324 -42.561 1.00 57.47 85 TRP A N 1
ATOM 652 C CA . TRP A 1 85 ? 30.340 -17.266 -42.347 1.00 57.47 85 TRP A CA 1
ATOM 653 C C . TRP A 1 85 ? 29.667 -15.988 -41.844 1.00 57.47 85 TRP A C 1
ATOM 655 O O . TRP A 1 85 ? 28.577 -15.630 -42.289 1.00 57.47 85 TRP A O 1
ATOM 665 N N . ALA A 1 86 ? 30.306 -15.286 -40.905 1.00 58.16 86 ALA A N 1
ATOM 666 C CA . ALA A 1 86 ? 29.896 -13.929 -40.560 1.00 58.16 86 ALA A CA 1
ATOM 667 C C . ALA A 1 86 ? 30.247 -13.010 -41.736 1.00 58.16 86 ALA A C 1
ATOM 669 O O . ALA A 1 86 ? 31.402 -12.995 -42.169 1.00 58.16 86 ALA A O 1
ATOM 670 N N . ALA A 1 87 ? 29.269 -12.264 -42.259 1.00 59.56 87 ALA A N 1
ATOM 671 C CA . ALA A 1 87 ? 29.546 -11.227 -43.247 1.00 59.56 87 ALA A CA 1
ATOM 672 C C . ALA A 1 87 ? 30.600 -10.273 -42.664 1.00 59.56 87 ALA A C 1
ATOM 674 O O . ALA A 1 87 ? 30.426 -9.776 -41.549 1.00 59.56 87 ALA A O 1
ATOM 675 N N . ALA A 1 88 ? 31.713 -10.080 -43.378 1.00 54.56 88 ALA A N 1
ATOM 676 C CA . ALA A 1 88 ? 32.794 -9.216 -42.927 1.00 54.56 88 ALA A CA 1
ATOM 677 C C . ALA A 1 88 ? 32.222 -7.830 -42.617 1.00 54.56 88 ALA A C 1
ATOM 679 O O . ALA A 1 88 ? 31.627 -7.190 -43.488 1.00 54.56 88 ALA A O 1
ATOM 680 N N . GLU A 1 89 ? 32.375 -7.375 -41.374 1.00 53.69 89 GLU A N 1
ATOM 681 C CA . GLU A 1 89 ? 31.958 -6.030 -41.012 1.00 53.69 89 GLU A CA 1
ATOM 682 C C . GLU A 1 89 ? 32.792 -5.047 -41.836 1.00 53.69 89 GLU A C 1
ATOM 684 O O . GLU A 1 89 ? 33.998 -4.908 -41.631 1.00 53.69 89 GLU A O 1
ATOM 689 N N . SER A 1 90 ? 32.166 -4.381 -42.809 1.00 51.62 90 SER A N 1
ATOM 690 C CA . SER A 1 90 ? 32.757 -3.192 -43.414 1.00 51.62 90 SER A CA 1
ATOM 691 C C . SER A 1 90 ? 32.755 -2.099 -42.353 1.00 51.62 90 SER A C 1
ATOM 693 O O . SER A 1 90 ? 31.783 -1.364 -42.190 1.00 51.62 90 SER A O 1
ATOM 695 N N . GLY A 1 91 ? 33.845 -2.044 -41.587 1.00 49.69 91 GLY A N 1
ATOM 696 C CA . GLY A 1 91 ? 34.169 -0.897 -40.755 1.00 49.69 91 GLY A CA 1
ATOM 697 C C . GLY A 1 91 ? 34.264 0.369 -41.618 1.00 49.69 91 GLY A C 1
ATOM 698 O O . GLY A 1 91 ? 34.542 0.277 -42.818 1.00 49.69 91 GLY A O 1
ATOM 699 N N . PRO A 1 92 ? 34.006 1.554 -41.043 1.00 40.91 92 PRO A N 1
ATOM 700 C CA . PRO A 1 92 ? 34.031 2.794 -41.803 1.00 40.91 92 PRO A CA 1
ATOM 701 C C . PRO A 1 92 ? 35.432 3.023 -42.382 1.00 40.91 92 PRO A C 1
ATOM 703 O O . PRO A 1 92 ? 36.434 2.816 -41.696 1.00 40.91 92 PRO A O 1
ATOM 706 N N . ALA A 1 93 ? 35.485 3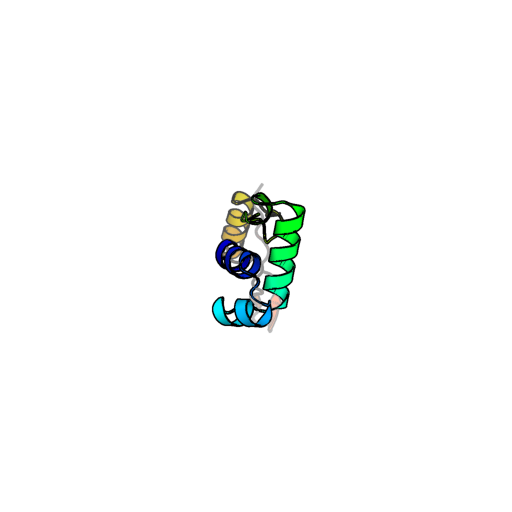.440 -43.649 1.00 43.56 93 ALA A N 1
ATOM 707 C CA . ALA A 1 93 ? 36.712 3.918 -44.273 1.00 43.56 93 ALA A CA 1
ATOM 708 C C . ALA A 1 93 ? 37.270 5.092 -43.449 1.00 43.56 93 ALA A C 1
ATOM 710 O O . ALA A 1 93 ? 36.518 6.004 -43.096 1.00 43.56 93 ALA A O 1
ATOM 711 N N . ALA A 1 94 ? 38.556 4.992 -43.103 1.00 44.16 94 ALA A N 1
ATOM 712 C CA . ALA A 1 94 ? 39.312 5.991 -42.352 1.00 44.16 94 ALA A CA 1
ATOM 713 C C . ALA A 1 94 ? 39.497 7.298 -43.135 1.00 44.16 94 ALA A C 1
ATOM 715 O O . ALA A 1 94 ? 39.571 7.230 -44.385 1.00 44.16 94 ALA A O 1
#

Foldseek 3Di:
DLVLLVVVVVVVDDLVVSCVVVVHDSVVSVQLVVLCVVPPPVSSDDPDPPDDDDPDDPVRVVVVVVVVPDDDQFDFDQDPVRDTDRDPPPDDDD

Secondary structure (DSSP, 8-state):
--HHHHHHHHTT--HHHHHHHHTS-HHHHHHHHHHHHHHTTGGGS-----SPPPSS-HHHHHHHHHHHTSPPS-PEEE-TTS-EEEPP--PPP-